Protein AF-A0A925C3G4-F1 (afdb_monomer)

Mean predicted aligned error: 6.48 Å

Sequence (67 aa):
GALLAGTAFLLSDGGLLIMAVEDAAVDGERVEGTGVAPSIEVPFDVRYAAGKDPQLDKAIAVLADGA

Nearest PDB structures (foldseek):
  4adx-assembly1_4  TM=4.586E-01  e=4.132E+00  Methanothermobacter thermautotrophicus str. Delta H
  7ohr-assembly1_g  TM=4.115E-01  e=3.864E+00  Saccharomyces cerevisiae S288C

Secondary structure (DSSP, 8-state):
----EEEEEE-TTS-EEEEEEE--EETTEE-TTT----SS------S--TT--HHHHHHHHHHHTT-

Radius of gyration: 18.55 Å; Cα contacts (8 Å, |Δi|>4): 66; chains: 1; bounding box: 37×34×50 Å

Foldseek 3Di:
DADAPWDWDQDPVRDIDTHRDDFDDDPNHTQHPPHDDDPDDDDDDDPPCVPPDRVVVVVCVPVVVPD

Solvent-accessible surface area (backbone atoms only — not comparable to full-atom values): 4505 Å² total; per-residue (Å²): 53,89,64,70,52,61,46,80,43,80,42,97,88,74,46,77,48,74,41,71,80,56,86,61,62,59,100,85,41,72,27,57,71,65,40,81,83,66,96,71,87,62,86,82,87,62,97,68,53,93,88,60,53,69,59,57,57,50,51,51,52,45,62,73,72,67,111

pLDDT: mean 87.7, std 10.98, range [52.75, 98.19]

Structure (mmCIF, N/CA/C/O backbone):
data_AF-A0A925C3G4-F1
#
_entry.id   AF-A0A925C3G4-F1
#
loop_
_atom_site.group_PDB
_atom_site.id
_atom_site.type_symbol
_atom_site.label_atom_id
_atom_site.label_alt_id
_atom_site.label_comp_id
_atom_site.label_asym_id
_atom_site.label_entity_id
_atom_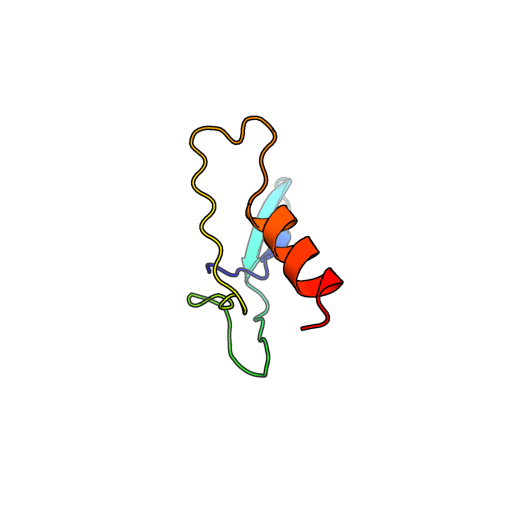site.label_seq_id
_atom_site.pdbx_PDB_ins_code
_atom_site.Cartn_x
_atom_site.Cartn_y
_atom_site.Cartn_z
_atom_site.occupancy
_atom_site.B_iso_or_equiv
_atom_site.auth_seq_id
_atom_site.auth_comp_id
_atom_site.auth_asym_id
_atom_site.auth_atom_id
_atom_site.pdbx_PDB_model_num
ATOM 1 N N . GLY A 1 1 ? 4.544 -6.797 2.885 1.00 61.12 1 GLY A N 1
ATOM 2 C CA . GLY A 1 1 ? 3.719 -5.593 3.108 1.00 61.12 1 GLY A CA 1
ATOM 3 C C . GLY A 1 1 ? 2.828 -5.832 4.309 1.00 61.12 1 GLY A C 1
ATOM 4 O O . GLY A 1 1 ? 2.363 -6.951 4.474 1.00 61.12 1 GLY A O 1
ATOM 5 N N . ALA A 1 2 ? 2.621 -4.834 5.169 1.00 73.25 2 ALA A N 1
ATOM 6 C CA . ALA A 1 2 ? 1.662 -4.949 6.268 1.00 73.25 2 ALA A CA 1
ATOM 7 C C . ALA A 1 2 ? 0.271 -4.598 5.727 1.00 73.25 2 ALA A C 1
ATOM 9 O O . ALA A 1 2 ? 0.000 -3.433 5.442 1.00 73.25 2 ALA A O 1
ATOM 10 N N . LEU A 1 3 ? -0.567 -5.611 5.509 1.00 73.75 3 LEU A N 1
ATOM 11 C CA . LEU A 1 3 ? -1.955 -5.417 5.107 1.00 73.75 3 LEU A CA 1
ATOM 12 C C . LEU A 1 3 ? -2.827 -5.452 6.360 1.00 73.75 3 LEU A C 1
ATOM 14 O O . LEU A 1 3 ? -2.694 -6.357 7.171 1.00 73.75 3 LEU A O 1
ATOM 18 N N . LEU A 1 4 ? -3.734 -4.491 6.483 1.00 69.94 4 LEU A N 1
ATOM 19 C CA . LEU A 1 4 ? -4.804 -4.513 7.469 1.00 69.94 4 LEU A CA 1
ATOM 20 C C . LEU A 1 4 ? -6.086 -4.106 6.744 1.00 69.94 4 LEU A C 1
ATOM 22 O O . LEU A 1 4 ? -6.202 -2.954 6.323 1.00 69.94 4 LEU A O 1
ATOM 26 N N . ALA A 1 5 ? -7.048 -5.015 6.587 1.00 84.12 5 ALA A N 1
ATOM 27 C CA . ALA A 1 5 ? -8.384 -4.657 6.107 1.00 84.12 5 ALA A CA 1
ATOM 28 C C . ALA A 1 5 ? -9.177 -4.018 7.261 1.00 84.12 5 ALA A C 1
ATOM 30 O O . ALA A 1 5 ? -10.050 -4.625 7.886 1.00 84.12 5 ALA A O 1
ATOM 31 N N . GLY A 1 6 ? -8.757 -2.805 7.623 1.00 89.69 6 GLY A N 1
ATOM 32 C CA . GLY A 1 6 ? -9.274 -2.076 8.768 1.00 89.69 6 GLY A CA 1
ATOM 33 C C . GLY A 1 6 ? -10.701 -1.604 8.524 1.00 89.69 6 GLY A C 1
ATOM 34 O O . GLY A 1 6 ? -10.942 -0.783 7.644 1.00 89.69 6 GLY A O 1
ATOM 35 N N . THR A 1 7 ? -11.631 -2.071 9.349 1.00 92.69 7 THR A N 1
ATOM 36 C CA . THR A 1 7 ? -12.966 -1.483 9.461 1.00 92.69 7 THR A CA 1
ATOM 37 C C . THR A 1 7 ? -13.014 -0.546 10.653 1.00 92.69 7 THR A C 1
ATOM 39 O O . THR A 1 7 ? -12.488 -0.847 11.727 1.00 92.69 7 THR A O 1
ATOM 42 N N . ALA A 1 8 ? -13.648 0.604 10.444 1.00 95.75 8 ALA A N 1
ATOM 43 C CA . ALA A 1 8 ? -13.815 1.629 11.453 1.00 95.75 8 ALA A CA 1
ATOM 44 C C . ALA A 1 8 ? -15.147 1.458 12.193 1.00 95.75 8 ALA A C 1
ATOM 46 O O . ALA A 1 8 ? -16.212 1.437 11.578 1.00 95.75 8 ALA A O 1
ATOM 47 N N . PHE A 1 9 ? -15.084 1.393 13.520 1.00 96.62 9 PHE A N 1
ATOM 48 C CA . PHE A 1 9 ? -16.239 1.350 14.409 1.00 96.62 9 PHE A CA 1
ATOM 49 C C . PHE A 1 9 ? -16.230 2.590 15.301 1.00 96.62 9 PHE A C 1
ATOM 51 O O . PHE A 1 9 ? -15.305 2.787 16.092 1.00 96.62 9 PHE A O 1
ATOM 58 N N . LEU A 1 10 ? -17.256 3.432 15.170 1.00 98.00 10 LEU A N 1
ATOM 59 C CA . LEU A 1 10 ? -17.447 4.578 16.055 1.00 98.00 10 LEU A CA 1
ATOM 60 C C . LEU A 1 10 ? -18.020 4.094 17.391 1.00 98.00 10 LEU A C 1
ATOM 62 O O . LEU A 1 10 ? -19.047 3.416 17.424 1.00 98.00 10 LEU A O 1
ATOM 66 N N . LEU A 1 11 ? -17.347 4.436 18.483 1.00 98.19 11 LEU A N 1
ATOM 67 C CA . LEU A 1 11 ? -17.738 4.070 19.838 1.00 98.19 11 LEU A CA 1
ATOM 68 C C . LEU A 1 11 ? -18.660 5.133 20.446 1.00 98.19 11 LEU A C 1
ATOM 70 O O . LEU A 1 11 ? -18.722 6.279 19.998 1.00 98.19 11 LEU A O 1
ATOM 74 N N . SER A 1 12 ? -19.383 4.757 21.500 1.00 97.69 12 SER A N 1
ATOM 75 C CA . SER A 1 12 ? -20.361 5.633 22.160 1.00 97.69 12 SER A CA 1
ATOM 76 C C . SER A 1 12 ? -19.747 6.858 22.842 1.00 97.69 12 SER A C 1
ATOM 78 O O . SER A 1 12 ? -20.451 7.830 23.091 1.00 97.69 12 SER A O 1
ATOM 80 N N . ASP A 1 13 ? -18.454 6.814 23.162 1.00 98.12 13 ASP A N 1
ATOM 81 C CA . ASP A 1 13 ? -17.688 7.929 23.729 1.00 98.12 13 ASP A CA 1
ATOM 82 C C . ASP A 1 13 ? -17.069 8.841 22.651 1.00 98.12 13 ASP A C 1
ATOM 84 O O . ASP A 1 13 ? -16.337 9.775 22.973 1.00 98.12 13 ASP A O 1
ATOM 88 N N . GLY A 1 14 ? -17.369 8.584 21.372 1.00 97.44 14 GLY A N 1
ATOM 89 C CA . GLY A 1 14 ? -16.798 9.300 20.234 1.00 97.44 14 GLY A CA 1
ATOM 90 C C . GLY A 1 14 ? -15.414 8.801 19.811 1.00 97.44 14 GLY A C 1
ATOM 91 O O . GLY A 1 14 ? -14.836 9.361 18.880 1.00 97.44 14 GLY A O 1
ATOM 92 N N . GLY A 1 15 ? -14.880 7.757 20.453 1.00 97.88 15 GLY A N 1
ATOM 93 C CA . GLY A 1 15 ? -13.657 7.086 20.025 1.00 97.88 15 GLY A CA 1
ATOM 94 C C . GLY A 1 15 ? -13.838 6.301 18.723 1.00 97.88 15 GLY A C 1
ATOM 95 O O . GLY A 1 15 ? -14.949 5.924 18.351 1.00 97.88 15 GLY A O 1
ATOM 96 N N . LEU A 1 16 ? -12.732 6.024 18.029 1.00 97.44 16 LEU A N 1
ATOM 97 C CA . LEU A 1 16 ? -12.722 5.220 16.805 1.00 97.44 16 LEU A CA 1
ATOM 98 C C . LEU A 1 16 ? -11.891 3.952 17.016 1.00 97.44 16 LEU A C 1
ATOM 100 O O . LEU A 1 16 ? -10.686 4.032 17.249 1.00 97.44 16 LEU A O 1
ATOM 104 N N . LEU A 1 17 ? -12.523 2.784 16.900 1.00 95.94 17 LEU A N 1
ATOM 105 C CA . LEU A 1 17 ? -11.840 1.494 16.864 1.00 95.94 17 LEU A CA 1
ATOM 106 C C . LEU A 1 17 ? -11.591 1.102 15.407 1.00 95.94 17 LEU A C 1
ATOM 108 O O . LEU A 1 17 ? -12.540 0.911 14.650 1.00 95.94 17 LEU A O 1
ATOM 112 N N . ILE A 1 18 ? -10.323 0.948 15.026 1.00 94.81 18 ILE A N 1
ATOM 113 C CA . ILE A 1 18 ? -9.941 0.344 13.746 1.00 94.81 18 ILE A CA 1
ATOM 114 C C . ILE A 1 18 ? -9.560 -1.109 14.005 1.00 94.81 18 ILE A C 1
ATOM 116 O O . ILE A 1 18 ? -8.622 -1.377 14.754 1.00 94.81 18 ILE A O 1
ATOM 120 N N . MET A 1 19 ? -10.287 -2.042 13.397 1.00 93.31 19 MET A N 1
ATOM 121 C CA . MET A 1 19 ? -10.079 -3.476 13.592 1.00 93.31 19 MET A CA 1
ATOM 122 C C . MET A 1 19 ? -9.962 -4.192 12.250 1.00 93.31 19 MET A C 1
ATOM 124 O O . MET A 1 19 ? -10.719 -3.902 11.326 1.00 93.31 19 MET A O 1
ATOM 1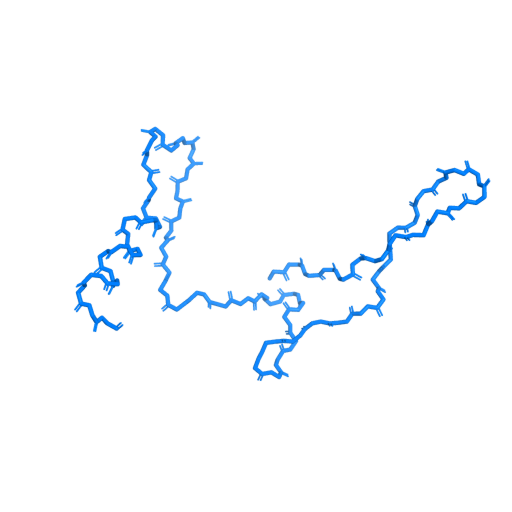28 N N . ALA A 1 20 ? -9.021 -5.131 12.150 1.00 92.75 20 ALA A N 1
ATOM 129 C CA . ALA A 1 20 ? -8.927 -6.025 11.002 1.00 92.75 20 ALA A CA 1
ATOM 130 C C . ALA A 1 20 ? -10.091 -7.014 11.050 1.00 92.75 20 ALA A C 1
ATOM 132 O O . ALA A 1 20 ? -10.199 -7.779 12.009 1.00 92.75 20 ALA A O 1
ATOM 133 N N . VAL A 1 21 ? -10.966 -6.978 10.051 1.00 92.00 21 VAL A N 1
ATOM 134 C CA . VAL A 1 21 ? -12.134 -7.877 9.994 1.00 92.00 21 VAL A CA 1
ATOM 135 C C . VAL A 1 21 ? -12.172 -8.729 8.731 1.00 92.00 21 VAL A C 1
ATOM 137 O O . VAL A 1 21 ? -12.962 -9.665 8.655 1.00 92.00 21 VAL A O 1
ATOM 140 N N . GLU A 1 22 ? -11.291 -8.443 7.775 1.00 90.56 22 GLU A N 1
ATOM 141 C CA . GLU A 1 22 ? -11.172 -9.167 6.513 1.00 90.56 22 GLU A CA 1
ATOM 142 C C . GLU A 1 22 ? -9.708 -9.492 6.206 1.00 90.56 22 GLU A C 1
ATOM 144 O O . GLU A 1 22 ? -8.780 -8.913 6.780 1.00 90.56 22 GLU A O 1
ATOM 149 N N . ASP A 1 23 ? -9.524 -10.430 5.284 1.00 89.56 23 ASP A N 1
ATOM 150 C CA . ASP A 1 23 ? -8.233 -10.794 4.713 1.00 89.56 23 ASP A CA 1
ATOM 151 C C . ASP A 1 23 ? -8.212 -10.406 3.228 1.00 89.56 23 ASP A C 1
ATOM 153 O O . ASP A 1 23 ? -9.272 -10.259 2.612 1.00 89.56 23 ASP A O 1
ATOM 157 N N . ALA A 1 24 ? -7.026 -10.269 2.633 1.00 88.81 24 ALA A N 1
ATOM 158 C CA . ALA A 1 24 ? -6.912 -10.094 1.188 1.00 88.81 24 ALA A CA 1
ATOM 159 C C . ALA A 1 24 ? -5.903 -11.056 0.572 1.00 88.81 24 ALA A C 1
ATOM 161 O O . ALA A 1 24 ? -4.822 -11.324 1.110 1.00 88.81 24 ALA A O 1
ATOM 162 N N . ALA A 1 25 ? -6.276 -11.531 -0.610 1.00 92.00 25 ALA A N 1
ATOM 163 C CA . ALA A 1 25 ? -5.472 -12.422 -1.412 1.00 92.00 25 ALA A CA 1
ATOM 164 C C . ALA A 1 25 ? -5.318 -11.884 -2.834 1.00 92.00 25 ALA A C 1
ATOM 166 O O . ALA A 1 25 ? -6.238 -11.281 -3.390 1.00 92.00 25 ALA A O 1
ATOM 167 N N . VAL A 1 26 ? -4.155 -12.145 -3.420 1.00 91.50 26 VAL A N 1
ATOM 168 C CA . VAL A 1 26 ? -3.860 -11.939 -4.839 1.00 91.50 26 VAL A CA 1
ATOM 169 C C . VAL A 1 26 ? -3.460 -13.295 -5.392 1.00 91.50 26 VAL A C 1
ATOM 171 O O . VAL A 1 26 ? -2.675 -13.999 -4.768 1.00 91.50 26 VAL A O 1
ATOM 174 N N . ASP A 1 27 ? -4.073 -13.705 -6.501 1.00 93.50 27 ASP A N 1
ATOM 175 C CA . ASP A 1 27 ? -3.851 -15.023 -7.114 1.00 93.50 27 ASP A CA 1
ATOM 176 C C . ASP A 1 27 ? -4.043 -16.211 -6.146 1.00 93.50 27 ASP A C 1
ATOM 178 O O . ASP A 1 27 ? -3.447 -17.274 -6.289 1.00 93.50 27 ASP A O 1
ATOM 182 N N . GLY A 1 28 ? -4.916 -16.035 -5.147 1.00 93.50 28 GLY A N 1
ATOM 183 C CA . GLY A 1 28 ? -5.190 -17.035 -4.112 1.00 93.50 28 GLY A CA 1
ATOM 184 C C . GLY A 1 28 ? -4.188 -17.051 -2.952 1.00 93.50 28 GLY A C 1
ATOM 185 O O . GLY A 1 28 ? -4.397 -17.794 -1.995 1.00 93.50 28 GLY A O 1
ATOM 186 N N . GLU A 1 29 ? -3.149 -16.216 -2.983 1.00 91.81 29 GLU A N 1
ATOM 187 C CA . GLU A 1 29 ? -2.155 -16.106 -1.917 1.00 91.81 29 GLU A CA 1
ATOM 188 C C . GLU A 1 29 ? -2.440 -14.922 -0.993 1.00 91.81 29 GLU A C 1
ATOM 190 O O . GLU A 1 29 ? -2.674 -13.796 -1.435 1.00 91.81 29 GLU A O 1
ATOM 195 N N . ARG A 1 30 ? -2.389 -15.174 0.319 1.00 92.00 30 ARG A N 1
ATOM 196 C CA . ARG A 1 30 ? -2.564 -14.143 1.346 1.00 92.00 30 ARG A CA 1
ATOM 197 C C . ARG A 1 30 ? -1.398 -13.157 1.316 1.00 92.00 30 ARG A C 1
ATOM 199 O O . ARG A 1 30 ? -0.243 -13.555 1.454 1.00 92.00 30 ARG A O 1
ATOM 206 N N . VAL A 1 31 ? -1.702 -11.862 1.215 1.00 92.38 31 VAL A N 1
ATOM 207 C CA . VAL A 1 31 ? -0.665 -10.825 1.052 1.00 92.38 31 VAL A CA 1
ATOM 208 C C . VAL A 1 31 ? -0.200 -10.198 2.368 1.00 92.38 31 VAL A C 1
ATOM 210 O O . VAL A 1 31 ? 0.778 -9.448 2.379 1.00 92.38 31 VAL A O 1
ATOM 213 N N . GLU A 1 32 ? -0.868 -10.466 3.491 1.00 91.75 32 GLU A N 1
ATOM 214 C CA . GLU A 1 32 ? -0.465 -9.913 4.786 1.00 91.75 32 GLU A CA 1
ATOM 215 C C . GLU A 1 32 ? 0.905 -10.441 5.238 1.00 91.75 32 GLU A C 1
ATOM 217 O O . GLU A 1 32 ? 1.203 -11.629 5.145 1.00 91.75 32 GLU A O 1
ATOM 222 N N . GLY A 1 33 ? 1.773 -9.538 5.701 1.00 89.56 33 GLY A N 1
ATOM 223 C CA . GLY A 1 33 ? 3.168 -9.834 6.042 1.00 89.56 33 GLY A CA 1
ATOM 224 C C . GLY A 1 33 ? 4.078 -9.888 4.811 1.00 89.56 33 GLY A C 1
ATOM 225 O O . GLY A 1 33 ? 5.170 -9.323 4.831 1.00 89.56 33 GLY A O 1
ATOM 226 N N . THR A 1 34 ? 3.599 -10.442 3.698 1.00 91.44 34 TH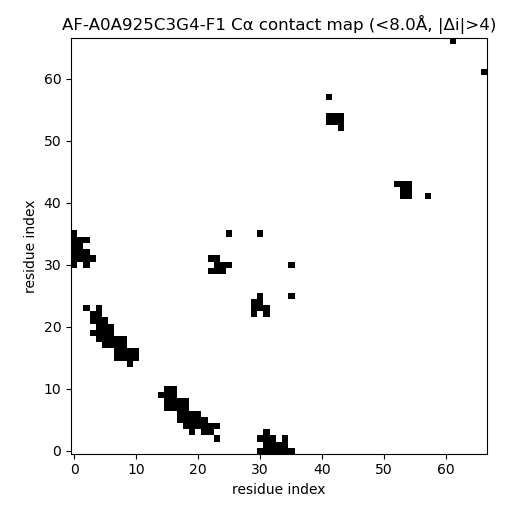R A N 1
ATOM 227 C CA . THR A 1 34 ? 4.394 -10.699 2.483 1.00 91.44 34 THR A CA 1
ATOM 228 C C . THR A 1 34 ? 4.393 -9.518 1.512 1.00 91.44 34 THR A C 1
ATOM 230 O O . THR A 1 34 ? 5.438 -8.951 1.199 1.00 91.44 34 THR A O 1
ATOM 233 N N . GLY A 1 35 ? 3.219 -8.989 1.170 1.00 89.88 35 GLY A N 1
ATOM 234 C CA . GLY A 1 35 ? 3.022 -8.014 0.092 1.00 89.88 35 GLY A CA 1
ATOM 235 C C . GLY A 1 35 ? 2.968 -8.672 -1.287 1.00 89.88 35 GLY A C 1
ATOM 236 O O . GLY A 1 35 ? 2.909 -9.891 -1.392 1.00 89.88 35 GLY A O 1
ATOM 237 N N . VAL A 1 36 ? 2.990 -7.850 -2.336 1.00 91.19 36 VAL A N 1
ATOM 238 C CA . VAL A 1 36 ? 3.020 -8.302 -3.734 1.00 91.19 36 VAL A CA 1
ATOM 239 C C . VAL A 1 36 ? 4.363 -7.903 -4.333 1.00 91.19 36 VAL A C 1
ATOM 241 O O . VAL A 1 36 ? 4.774 -6.747 -4.205 1.00 91.19 36 VAL A O 1
ATOM 244 N N . A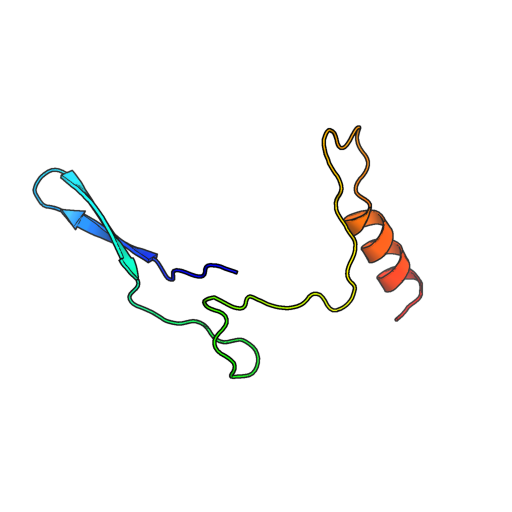LA A 1 37 ? 5.056 -8.852 -4.961 1.00 91.44 37 ALA A N 1
ATOM 245 C CA . ALA A 1 37 ? 6.308 -8.567 -5.650 1.00 91.44 37 ALA A CA 1
ATOM 246 C C . ALA A 1 37 ? 6.031 -7.788 -6.951 1.00 91.44 37 ALA A C 1
ATOM 248 O O . ALA A 1 37 ? 5.118 -8.156 -7.695 1.00 91.44 37 ALA A O 1
ATOM 249 N N . PRO A 1 38 ? 6.791 -6.723 -7.258 1.00 92.25 38 PRO A N 1
ATOM 250 C CA . PRO A 1 38 ? 6.643 -6.023 -8.525 1.00 92.25 38 PRO A CA 1
ATOM 251 C C . PRO A 1 38 ? 7.111 -6.916 -9.680 1.00 92.25 38 PRO A C 1
ATOM 253 O O . PRO A 1 38 ? 8.112 -7.619 -9.560 1.00 92.25 38 PRO A O 1
ATOM 256 N N . SER A 1 39 ? 6.442 -6.839 -10.833 1.00 93.62 39 SER A N 1
ATOM 257 C CA . SER A 1 39 ? 6.888 -7.544 -12.045 1.00 93.62 39 SER A CA 1
ATOM 258 C C . SER A 1 39 ? 8.267 -7.068 -12.514 1.00 93.62 39 SER A C 1
ATOM 260 O O . SER A 1 39 ? 9.051 -7.846 -13.049 1.00 93.62 39 SER A O 1
ATOM 262 N N . ILE A 1 40 ? 8.560 -5.781 -12.309 1.00 94.81 40 ILE A N 1
ATOM 263 C CA . ILE A 1 40 ? 9.856 -5.160 -12.579 1.00 94.81 40 ILE A CA 1
ATOM 264 C C . ILE A 1 40 ? 10.218 -4.323 -11.357 1.00 94.81 40 ILE A C 1
ATOM 266 O O . ILE A 1 40 ? 9.556 -3.328 -11.058 1.00 94.81 40 ILE A O 1
ATOM 270 N N . GLU A 1 41 ? 11.271 -4.718 -10.649 1.00 94.38 41 GLU A N 1
ATOM 271 C CA . GLU A 1 41 ? 11.774 -3.944 -9.521 1.00 94.38 41 GLU A CA 1
ATOM 272 C C . GLU A 1 41 ? 12.516 -2.700 -10.023 1.00 94.38 41 GLU A C 1
ATOM 274 O O . GLU A 1 41 ? 13.470 -2.782 -10.799 1.00 94.38 41 GLU A O 1
ATOM 279 N N . VAL A 1 42 ? 12.064 -1.530 -9.572 1.00 92.62 42 VAL A N 1
ATOM 280 C CA . VAL A 1 42 ? 12.714 -0.245 -9.831 1.00 92.62 42 VAL A CA 1
ATOM 281 C C . VAL A 1 42 ? 12.916 0.439 -8.483 1.00 92.62 42 VAL A C 1
ATOM 283 O O . VAL A 1 42 ? 11.943 0.943 -7.907 1.00 92.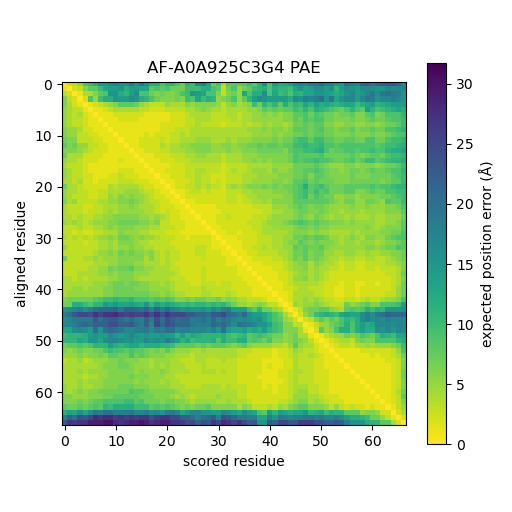62 42 VAL A O 1
ATOM 286 N N . PRO A 1 43 ? 14.151 0.435 -7.952 1.00 88.50 43 PRO A N 1
ATOM 287 C CA . PRO A 1 43 ? 14.459 1.101 -6.700 1.00 88.50 43 PRO A CA 1
ATOM 288 C C . PRO A 1 43 ? 14.111 2.585 -6.781 1.00 88.50 43 PRO A C 1
ATOM 290 O O . PRO A 1 43 ? 14.517 3.285 -7.710 1.00 88.50 43 PRO A O 1
ATOM 293 N N . PHE A 1 44 ? 13.380 3.068 -5.784 1.00 81.38 44 PHE A N 1
ATOM 294 C CA . PHE A 1 44 ? 13.064 4.482 -5.637 1.00 81.38 44 PHE A CA 1
ATOM 295 C C . PHE A 1 44 ? 13.932 5.054 -4.510 1.00 81.38 44 PHE A C 1
ATOM 297 O O . PHE A 1 44 ? 13.514 5.131 -3.356 1.00 81.38 44 PHE A O 1
ATOM 304 N N . ASP A 1 45 ? 15.190 5.377 -4.822 1.00 70.00 45 ASP A N 1
ATOM 305 C CA . ASP A 1 45 ? 16.104 5.998 -3.856 1.00 70.00 45 ASP A CA 1
ATOM 306 C C . ASP A 1 45 ? 15.838 7.506 -3.796 1.00 70.00 45 ASP A C 1
ATOM 308 O O . ASP A 1 45 ? 16.294 8.285 -4.635 1.00 70.00 45 ASP A O 1
ATOM 312 N N . VAL A 1 46 ? 15.043 7.922 -2.812 1.00 63.06 46 VAL A N 1
ATOM 313 C CA . VAL A 1 46 ? 14.668 9.323 -2.615 1.00 63.06 46 VAL A CA 1
ATOM 314 C C . VAL A 1 46 ? 14.996 9.772 -1.211 1.00 63.06 46 VAL A C 1
ATOM 316 O O . VAL A 1 46 ? 14.183 9.731 -0.292 1.00 63.06 46 VAL A O 1
ATOM 319 N N . ARG A 1 47 ? 16.181 10.359 -1.076 1.00 64.12 47 ARG A N 1
ATOM 320 C CA . ARG A 1 47 ? 16.313 11.456 -0.115 1.00 64.12 47 ARG A CA 1
ATOM 321 C C . ARG A 1 47 ? 15.642 12.723 -0.656 1.00 64.12 47 ARG A C 1
ATOM 323 O O . ARG A 1 47 ? 15.026 13.428 0.129 1.00 64.12 47 ARG A O 1
ATOM 330 N N . TYR A 1 48 ? 15.678 12.958 -1.977 1.00 60.72 48 TYR A N 1
ATOM 331 C CA . TYR A 1 48 ? 14.909 13.994 -2.686 1.00 60.72 48 TYR A CA 1
ATOM 332 C C . TYR A 1 48 ? 14.692 13.610 -4.159 1.00 60.72 48 TYR A C 1
ATOM 334 O O . TYR A 1 48 ? 15.656 13.310 -4.857 1.00 60.72 48 TYR A O 1
ATOM 342 N N . ALA A 1 49 ? 13.447 13.669 -4.644 1.00 69.06 49 ALA A N 1
ATOM 343 C CA . ALA A 1 49 ? 13.105 13.287 -6.018 1.00 69.06 49 ALA A CA 1
ATOM 344 C C . ALA A 1 49 ? 13.526 14.326 -7.077 1.00 69.06 49 ALA A C 1
ATOM 346 O O . ALA A 1 49 ? 13.724 13.963 -8.225 1.00 69.06 49 ALA A O 1
ATOM 347 N N . ALA A 1 50 ? 13.677 15.613 -6.731 1.00 78.12 50 ALA A N 1
ATOM 348 C CA . ALA A 1 50 ? 14.051 16.696 -7.664 1.00 78.12 50 ALA A CA 1
ATOM 349 C C . ALA A 1 50 ? 13.286 16.689 -9.016 1.00 78.12 50 ALA A C 1
ATOM 351 O O . ALA A 1 50 ? 13.832 17.083 -10.044 1.00 78.12 50 ALA A O 1
ATOM 352 N N . GLY A 1 51 ? 12.030 16.227 -9.014 1.00 81.69 51 GLY A N 1
ATOM 353 C CA . GLY A 1 51 ? 11.201 16.084 -10.216 1.00 81.69 51 GLY A CA 1
ATOM 354 C C . GLY A 1 51 ? 11.451 14.819 -1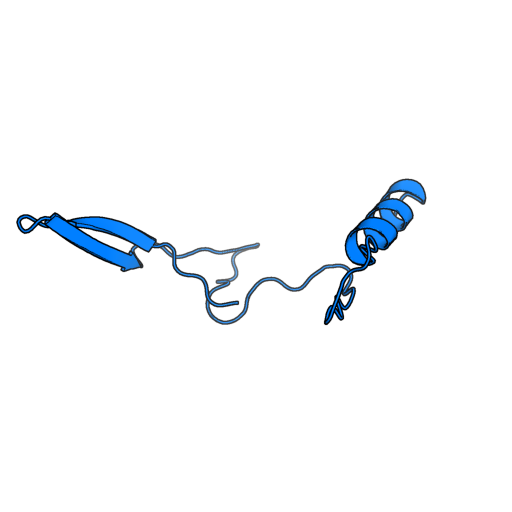1.047 1.00 81.69 51 GLY A C 1
ATOM 355 O O . GLY A 1 51 ? 10.867 14.690 -12.116 1.00 81.69 51 GLY A O 1
ATOM 356 N N . LYS A 1 52 ? 12.298 13.895 -10.586 1.00 84.62 52 LYS A N 1
ATOM 357 C CA . LYS A 1 52 ? 12.548 12.598 -11.220 1.00 84.62 52 LYS A CA 1
ATOM 358 C C . LYS A 1 52 ? 11.679 11.513 -10.602 1.00 84.62 52 LYS A C 1
ATOM 360 O O . LYS A 1 52 ? 11.600 11.401 -9.380 1.00 84.62 52 LYS A O 1
ATOM 365 N N . ASP A 1 53 ? 11.113 10.686 -11.468 1.00 90.56 53 ASP A N 1
ATOM 366 C CA . ASP A 1 53 ? 10.369 9.491 -11.098 1.00 90.56 53 ASP A CA 1
ATOM 367 C C . ASP A 1 53 ? 10.881 8.304 -11.937 1.00 90.56 53 ASP A C 1
ATOM 369 O O . ASP A 1 53 ? 10.381 8.054 -13.037 1.00 90.56 53 ASP A O 1
ATOM 373 N N . PRO A 1 54 ? 11.907 7.574 -11.457 1.00 90.12 54 PRO A N 1
ATOM 374 C CA . PRO A 1 54 ? 12.459 6.438 -12.193 1.00 90.12 54 PRO A CA 1
ATOM 375 C C . PRO A 1 54 ? 11.446 5.304 -12.399 1.00 90.12 54 PRO A C 1
ATOM 377 O O . PRO A 1 54 ? 11.590 4.530 -13.346 1.00 90.12 54 PRO A O 1
ATOM 380 N N . GLN A 1 55 ? 10.430 5.191 -11.536 1.00 92.50 55 GLN A N 1
ATOM 381 C CA . GLN A 1 55 ? 9.374 4.190 -11.675 1.00 92.50 55 GLN A CA 1
ATOM 382 C C . GLN A 1 55 ? 8.451 4.547 -12.844 1.00 92.50 55 GLN A C 1
ATOM 384 O O . GLN A 1 55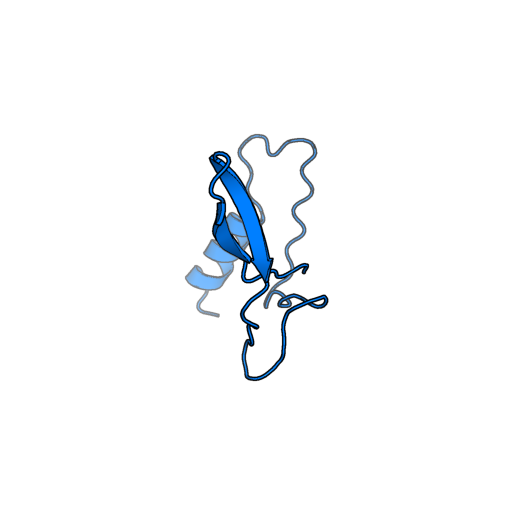 ? 8.163 3.680 -13.672 1.00 92.50 55 GLN A O 1
ATOM 389 N N . LEU A 1 56 ? 8.066 5.820 -12.972 1.00 92.19 56 LEU A N 1
ATOM 390 C CA . LEU A 1 56 ? 7.290 6.316 -14.108 1.00 92.19 56 LEU A CA 1
ATOM 391 C C . LEU A 1 56 ? 8.062 6.205 -15.428 1.00 92.19 56 LEU A C 1
ATOM 393 O O . LEU A 1 56 ? 7.528 5.662 -16.395 1.00 92.19 56 LEU A O 1
ATOM 397 N N . ASP A 1 57 ? 9.316 6.664 -15.468 1.00 92.62 57 ASP A N 1
ATOM 398 C CA . ASP A 1 57 ? 10.153 6.598 -16.674 1.00 92.62 57 ASP A CA 1
ATOM 399 C C . ASP A 1 57 ? 10.284 5.150 -17.173 1.00 92.62 57 ASP A C 1
ATOM 401 O O . ASP A 1 57 ? 10.150 4.866 -18.369 1.00 92.62 57 ASP A O 1
ATOM 405 N N . LYS A 1 58 ? 10.488 4.202 -16.245 1.00 93.06 58 LYS A N 1
ATOM 406 C CA . LYS A 1 58 ? 10.570 2.781 -16.584 1.00 93.06 58 LYS A CA 1
ATOM 407 C C . LYS A 1 58 ? 9.235 2.227 -17.077 1.00 93.06 58 LYS A C 1
ATOM 409 O O . LYS A 1 58 ? 9.239 1.456 -18.035 1.00 93.06 58 LYS A O 1
ATOM 414 N N . ALA A 1 59 ? 8.118 2.610 -16.461 1.00 94.81 59 ALA A N 1
ATOM 415 C CA . ALA A 1 59 ? 6.791 2.175 -16.888 1.00 94.81 59 ALA A CA 1
ATOM 416 C C . ALA A 1 59 ? 6.474 2.637 -18.320 1.00 94.81 59 ALA A C 1
ATOM 418 O O . ALA A 1 59 ? 6.009 1.835 -19.128 1.00 94.81 59 ALA A O 1
ATOM 419 N N . ILE A 1 60 ? 6.787 3.894 -18.661 1.00 95.94 60 ILE A N 1
ATOM 420 C CA . ILE A 1 60 ? 6.593 4.432 -20.017 1.00 95.94 60 ILE A CA 1
ATOM 421 C C . ILE A 1 60 ? 7.417 3.642 -21.032 1.00 95.94 60 ILE A C 1
ATOM 423 O O . ILE A 1 60 ? 6.869 3.220 -22.046 1.00 95.94 60 ILE A O 1
ATOM 427 N N . ALA A 1 61 ? 8.704 3.409 -20.759 1.00 94.81 61 ALA A N 1
ATOM 428 C CA . ALA A 1 61 ? 9.565 2.649 -21.663 1.00 94.81 61 ALA A CA 1
ATOM 429 C C . ALA A 1 61 ? 9.026 1.229 -21.914 1.00 94.81 61 ALA A C 1
ATOM 431 O O . ALA A 1 61 ? 8.929 0.797 -23.055 1.00 94.81 61 ALA A O 1
ATOM 432 N N . VAL A 1 62 ? 8.608 0.524 -20.855 1.00 95.81 62 VAL A N 1
ATOM 433 C CA . VAL A 1 62 ? 8.059 -0.842 -20.954 1.00 95.81 62 VAL A CA 1
ATOM 434 C C . VAL A 1 62 ? 6.779 -0.879 -21.796 1.00 95.81 62 VAL A C 1
ATOM 436 O O . VAL A 1 62 ? 6.643 -1.746 -22.656 1.00 95.81 62 VAL A O 1
ATOM 439 N N . LEU A 1 63 ? 5.860 0.068 -21.582 1.00 94.75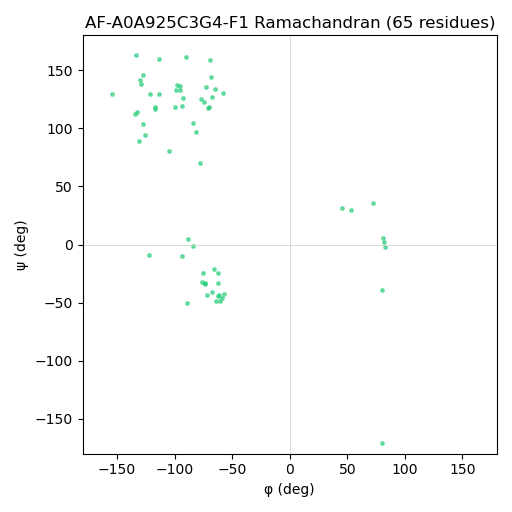 63 LEU A N 1
ATOM 440 C CA . LEU A 1 63 ? 4.579 0.102 -22.296 1.00 94.75 63 LEU A CA 1
ATOM 441 C C . LEU A 1 63 ? 4.705 0.613 -23.738 1.00 94.75 63 LEU A C 1
ATOM 443 O O . LEU A 1 63 ? 3.946 0.180 -24.602 1.00 94.75 63 LEU A O 1
ATOM 447 N N . ALA A 1 64 ? 5.638 1.529 -24.012 1.00 93.06 64 ALA A N 1
ATOM 448 C CA . ALA A 1 64 ? 5.874 2.058 -25.355 1.00 93.06 64 ALA A CA 1
ATOM 449 C C . ALA A 1 64 ? 6.586 1.047 -26.269 1.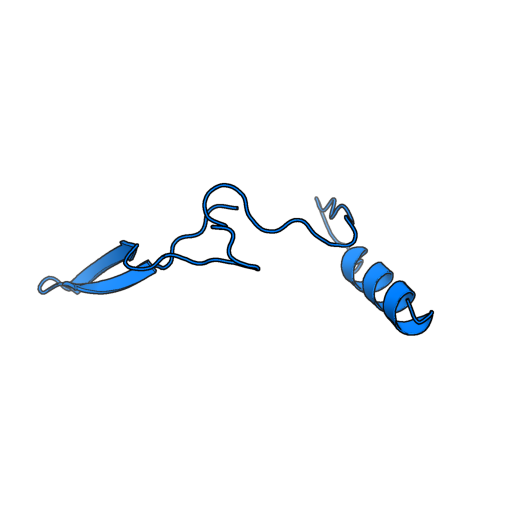00 93.06 64 ALA A C 1
ATOM 451 O O . ALA A 1 64 ? 6.296 1.006 -27.464 1.00 93.06 64 ALA A O 1
ATOM 452 N N . ASP A 1 65 ? 7.468 0.215 -25.707 1.00 82.25 65 ASP A N 1
ATOM 453 C CA . ASP A 1 65 ? 8.217 -0.805 -26.452 1.00 82.25 65 ASP A CA 1
ATOM 454 C C . ASP A 1 65 ? 7.426 -2.119 -26.647 1.00 82.25 65 ASP A C 1
ATOM 456 O O . ASP A 1 65 ? 7.903 -3.032 -27.322 1.00 82.25 65 ASP A O 1
ATOM 460 N N . GLY A 1 66 ? 6.199 -2.210 -26.116 1.00 60.44 66 GLY A N 1
ATOM 461 C CA . GLY A 1 66 ? 5.275 -3.324 -26.360 1.00 60.44 66 GLY A CA 1
ATOM 462 C C . GLY A 1 66 ? 5.647 -4.639 -25.669 1.00 60.44 66 GLY A C 1
ATOM 463 O O . GLY A 1 66 ? 5.439 -5.701 -26.256 1.00 60.44 66 GLY A O 1
ATOM 464 N N . ALA A 1 67 ? 6.212 -4.569 -24.460 1.00 52.75 67 ALA A N 1
ATOM 465 C CA . ALA A 1 67 ? 6.427 -5.743 -23.610 1.00 52.75 67 ALA A CA 1
ATOM 466 C C . ALA A 1 67 ? 5.114 -6.310 -23.044 1.00 52.75 67 ALA A C 1
ATOM 468 O O . ALA A 1 67 ? 4.220 -5.505 -22.690 1.00 52.75 67 ALA A O 1
#